Protein AF-A0A1F8PZY4-F1 (afdb_monomer_lite)

Sequence (111 aa):
MIEQISPCGCFITPDKFLVKDWELGMDGNYAEVSLLICSVCGQSWLRYFYEIEAFPASGRWYLGAIKAEQASRMKVENAKATLESLSWYFYGGSYFEGRRGKTSGRIYLFP

pLDDT: mean 93.17, std 11.25, range [39.44, 98.81]

Secondary structure (DSSP, 8-state):
-----PPPGGGT-GGGTEEEEEEEEE-TT--EEEEEEETTT--EEEEEEE--TTSTT--EEEEEEE-HHHHTT--HHHHHHHHHTSS-EEEESGGGTT--EEE-S------

Structure (mmCIF, N/CA/C/O backbone):
data_AF-A0A1F8PZY4-F1
#
_entry.id   AF-A0A1F8PZY4-F1
#
loop_
_atom_site.group_PDB
_atom_site.id
_atom_site.type_symbol
_atom_site.label_atom_id
_atom_site.label_alt_id
_atom_site.label_comp_id
_atom_site.label_asym_id
_atom_site.label_entity_id
_atom_site.label_seq_id
_atom_site.pdbx_PDB_ins_code
_atom_site.Cartn_x
_atom_site.Cartn_y
_atom_site.Cartn_z
_atom_site.occupancy
_atom_site.B_iso_or_equiv
_atom_site.auth_seq_id
_atom_site.auth_comp_id
_atom_site.auth_asym_id
_atom_site.auth_atom_id
_atom_site.pdbx_PDB_model_num
ATOM 1 N N . MET A 1 1 ? -25.562 -15.134 23.371 1.00 39.44 1 MET A N 1
ATOM 2 C CA . MET A 1 1 ? -25.491 -15.112 21.896 1.00 39.44 1 MET A CA 1
ATOM 3 C C . MET A 1 1 ? -24.323 -14.224 21.533 1.00 39.44 1 MET A C 1
ATOM 5 O O . MET A 1 1 ? -24.333 -13.071 21.931 1.00 39.44 1 MET A O 1
ATOM 9 N N . ILE A 1 2 ? -23.280 -14.777 20.921 1.00 47.44 2 ILE A N 1
ATOM 10 C CA . ILE A 1 2 ? -22.118 -13.999 20.482 1.00 47.44 2 ILE A CA 1
ATOM 11 C C . ILE A 1 2 ? -22.362 -13.755 18.995 1.00 47.44 2 ILE A C 1
ATOM 13 O O . ILE A 1 2 ? -22.317 -14.710 18.220 1.00 47.44 2 ILE A O 1
ATOM 17 N N . GLU A 1 3 ? -22.720 -12.533 18.604 1.00 49.81 3 GLU A N 1
ATOM 18 C CA . GLU A 1 3 ? -22.744 -12.168 17.187 1.00 49.81 3 GLU A CA 1
ATOM 19 C C . GLU A 1 3 ? -21.320 -12.323 16.653 1.00 49.81 3 GLU A C 1
ATOM 21 O O . GLU A 1 3 ? -20.407 -11.594 17.043 1.00 49.81 3 GLU A O 1
ATOM 26 N N . GLN A 1 4 ? -21.104 -13.320 15.796 1.00 47.16 4 GLN A N 1
ATOM 27 C CA . GLN A 1 4 ? -19.879 -13.400 15.014 1.00 47.16 4 GLN A CA 1
ATOM 28 C C . GLN A 1 4 ? -19.895 -12.236 14.026 1.00 47.16 4 GLN A C 1
ATOM 30 O O . GLN A 1 4 ? -20.479 -12.324 12.946 1.00 47.16 4 GLN A O 1
ATOM 35 N N . ILE A 1 5 ? -19.260 -11.130 14.412 1.00 61.16 5 ILE A N 1
ATOM 36 C CA . ILE A 1 5 ? -18.955 -10.023 13.511 1.00 61.16 5 ILE A CA 1
ATOM 37 C C . ILE A 1 5 ? -17.978 -10.577 12.477 1.00 61.16 5 ILE A C 1
ATOM 39 O O . ILE A 1 5 ? -16.780 -10.716 12.724 1.00 61.16 5 ILE A O 1
ATOM 43 N N . SER A 1 6 ? -18.516 -10.971 11.327 1.00 65.19 6 SER A N 1
ATOM 44 C CA . SER A 1 6 ? -17.700 -11.403 10.202 1.00 65.19 6 SER A CA 1
ATOM 45 C C . SER A 1 6 ? -16.837 -10.222 9.745 1.00 65.19 6 SER A C 1
ATOM 47 O O . SER A 1 6 ? -17.352 -9.103 9.647 1.00 65.19 6 SER A O 1
ATOM 49 N N . PRO A 1 7 ? -15.538 -10.428 9.463 1.00 79.81 7 PRO A N 1
ATOM 50 C CA . PRO A 1 7 ? -14.703 -9.360 8.939 1.00 79.81 7 PRO A CA 1
ATOM 51 C C . PRO A 1 7 ? -15.319 -8.810 7.649 1.00 79.81 7 PRO A C 1
ATOM 53 O O . PRO A 1 7 ? -15.745 -9.575 6.783 1.00 79.81 7 PRO A O 1
ATOM 56 N N . CYS A 1 8 ? -15.359 -7.482 7.513 1.00 92.25 8 CYS A N 1
ATOM 57 C CA . CYS A 1 8 ? -15.870 -6.835 6.307 1.00 92.25 8 CYS A CA 1
ATOM 58 C C . CYS A 1 8 ? -15.147 -7.361 5.053 1.00 92.25 8 CYS A C 1
ATOM 60 O O . CYS A 1 8 ? -13.935 -7.601 5.072 1.00 92.25 8 CYS A O 1
ATOM 62 N N . GLY A 1 9 ? -15.870 -7.471 3.933 1.00 94.06 9 GLY A N 1
ATOM 63 C CA . GLY A 1 9 ? -15.327 -7.933 2.652 1.00 94.06 9 GLY A CA 1
ATOM 64 C C . GLY A 1 9 ? -14.111 -7.140 2.152 1.00 94.06 9 GLY A C 1
ATOM 65 O O . GLY A 1 9 ? -13.321 -7.676 1.372 1.00 94.06 9 GLY A O 1
ATOM 66 N N . CYS A 1 10 ? -13.882 -5.914 2.646 1.00 95.19 10 CYS A N 1
ATOM 67 C CA . CYS A 1 10 ? -12.686 -5.128 2.332 1.00 95.19 10 CYS A CA 1
ATOM 68 C C . CYS A 1 10 ? -11.373 -5.812 2.755 1.00 95.19 10 CYS A C 1
ATOM 70 O O . CYS A 1 10 ? -10.336 -5.557 2.156 1.00 95.19 10 CYS A O 1
ATOM 72 N N . PHE A 1 11 ? -11.401 -6.722 3.736 1.00 95.19 11 PHE A N 1
ATOM 73 C CA . PHE A 1 11 ? -10.227 -7.501 4.150 1.00 95.19 11 PHE A CA 1
ATOM 74 C C . PHE A 1 11 ? -9.936 -8.711 3.247 1.00 95.19 11 PHE A C 1
ATOM 76 O O . PHE A 1 11 ? -8.931 -9.401 3.458 1.00 95.19 11 PHE A O 1
ATOM 83 N N . ILE A 1 12 ? -10.794 -8.980 2.257 1.00 92.94 12 ILE A N 1
ATOM 84 C CA . ILE A 1 12 ? -10.684 -10.105 1.318 1.00 92.94 12 ILE A CA 1
ATOM 85 C C . ILE A 1 12 ? -10.516 -9.581 -0.114 1.00 92.94 12 ILE A C 1
ATOM 87 O O . ILE A 1 12 ? -9.546 -9.934 -0.779 1.00 92.94 12 ILE A O 1
ATOM 91 N N . THR A 1 13 ? -11.422 -8.709 -0.569 1.00 89.88 13 THR A N 1
ATOM 92 C CA . THR A 1 13 ? -11.416 -8.107 -1.915 1.00 89.88 13 THR A CA 1
ATOM 93 C C . THR A 1 13 ? -11.537 -6.581 -1.823 1.00 89.88 13 THR A C 1
ATOM 95 O O . THR A 1 13 ? -12.610 -6.035 -2.095 1.00 89.88 13 THR A O 1
ATOM 98 N N . PRO A 1 14 ? -10.479 -5.875 -1.383 1.00 90.12 14 PRO A N 1
ATOM 99 C CA . PRO A 1 14 ? -10.534 -4.436 -1.117 1.00 90.12 14 PRO A CA 1
ATOM 100 C C . PRO A 1 14 ? -10.952 -3.600 -2.334 1.00 90.12 14 PRO A C 1
ATOM 102 O O . PRO A 1 14 ? -11.654 -2.607 -2.175 1.00 90.12 14 PRO A O 1
ATOM 105 N N . ASP A 1 15 ? -10.608 -4.027 -3.550 1.00 87.75 15 ASP A N 1
ATOM 106 C CA . ASP A 1 15 ? -10.913 -3.328 -4.806 1.00 87.75 15 ASP A CA 1
ATOM 107 C C . ASP A 1 15 ? -12.400 -2.997 -5.005 1.00 87.75 15 ASP A C 1
ATOM 109 O O . ASP A 1 15 ? -12.727 -2.022 -5.672 1.00 87.75 15 ASP A O 1
ATOM 113 N N . LYS A 1 16 ? -13.305 -3.766 -4.391 1.00 91.88 16 LYS A N 1
ATOM 114 C CA . LYS A 1 16 ? -14.755 -3.551 -4.505 1.00 91.88 16 LYS A CA 1
ATOM 115 C C . LYS A 1 16 ? -15.327 -2.562 -3.494 1.00 91.88 16 LYS A C 1
ATOM 117 O O . LYS A 1 16 ? -16.467 -2.137 -3.648 1.00 91.88 16 LYS A O 1
ATOM 122 N N . PHE A 1 17 ? -14.585 -2.262 -2.431 1.00 95.06 17 PHE A N 1
ATOM 123 C CA . PHE A 1 17 ? -15.119 -1.569 -1.257 1.00 95.06 17 PHE A CA 1
ATOM 124 C C . PHE A 1 17 ? -14.376 -0.282 -0.918 1.00 95.06 17 PHE A C 1
ATOM 126 O O . PHE A 1 17 ? -14.900 0.523 -0.151 1.00 95.06 17 PHE A O 1
ATOM 133 N N . LEU A 1 18 ? -13.147 -0.113 -1.409 1.00 96.94 18 LEU A N 1
ATOM 134 C CA . LEU A 1 18 ? -12.322 1.038 -1.073 1.00 96.94 18 LEU A CA 1
ATOM 135 C C . LEU A 1 18 ? -12.536 2.175 -2.062 1.00 96.94 18 LEU A C 1
ATOM 137 O O . LEU A 1 18 ? -12.423 1.994 -3.272 1.00 96.94 18 LEU A O 1
ATOM 141 N N . VAL A 1 19 ? -12.779 3.361 -1.518 1.00 97.12 19 VAL A N 1
ATOM 142 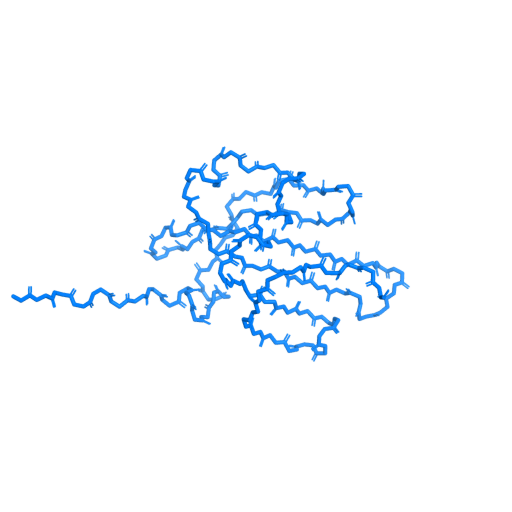C CA . VAL A 1 19 ? -12.807 4.620 -2.262 1.00 97.12 19 VAL A CA 1
ATOM 143 C C . VAL A 1 19 ? -11.653 5.498 -1.788 1.00 97.12 19 VAL A C 1
ATOM 145 O O . VAL A 1 19 ? -11.260 5.429 -0.621 1.00 97.12 19 VAL A O 1
ATOM 148 N N . LYS A 1 20 ? -11.066 6.287 -2.697 1.00 95.94 20 LYS A N 1
ATOM 149 C CA . LYS A 1 20 ? -10.002 7.236 -2.339 1.00 95.94 20 LYS A CA 1
ATOM 150 C C . LYS A 1 20 ? -10.589 8.282 -1.387 1.00 95.94 20 LYS A C 1
ATOM 152 O O . LYS A 1 20 ? -11.615 8.875 -1.701 1.00 95.94 20 LYS A O 1
ATOM 157 N N . ASP A 1 21 ? -9.930 8.468 -0.249 1.00 94.75 21 ASP A N 1
ATOM 158 C CA . ASP A 1 21 ? -10.313 9.430 0.787 1.00 94.75 21 ASP A CA 1
ATOM 159 C C . ASP A 1 21 ? -9.435 10.683 0.691 1.00 94.75 21 ASP A C 1
ATOM 161 O O . ASP A 1 21 ? -9.928 11.792 0.507 1.00 94.75 21 ASP A O 1
ATOM 165 N N . TRP A 1 22 ? -8.111 10.494 0.698 1.00 96.38 22 TRP A N 1
ATOM 166 C CA . TRP A 1 22 ? -7.150 11.592 0.615 1.00 96.38 22 TRP A CA 1
ATOM 167 C C . TRP A 1 22 ? -5.905 11.203 -0.179 1.00 96.38 22 TRP A C 1
ATOM 169 O O . TRP A 1 22 ? -5.385 10.093 -0.055 1.00 96.38 22 TRP A O 1
ATOM 179 N N . GLU A 1 23 ? -5.382 12.135 -0.968 1.00 97.31 23 GLU A N 1
ATOM 180 C CA . GLU A 1 23 ? -4.099 11.987 -1.654 1.00 97.31 23 GLU A CA 1
ATOM 181 C C . GLU A 1 23 ? -3.017 12.745 -0.884 1.00 97.31 23 GLU A C 1
ATOM 183 O O . GLU A 1 23 ? -3.082 13.964 -0.744 1.00 97.31 23 GLU A O 1
ATOM 188 N N . LEU A 1 24 ? -2.053 12.014 -0.317 1.00 97.25 24 LEU A N 1
ATOM 189 C CA . LEU A 1 24 ? -0.994 12.603 0.510 1.00 97.25 24 LEU A CA 1
ATOM 190 C C . LEU A 1 24 ? 0.147 13.177 -0.342 1.00 97.25 24 LEU A C 1
ATOM 192 O O . LEU A 1 24 ? 0.825 14.096 0.106 1.00 97.25 24 LEU A O 1
ATOM 196 N N . GLY A 1 25 ? 0.341 12.655 -1.556 1.00 97.88 25 GLY A N 1
ATOM 197 C CA . GLY A 1 25 ? 1.405 13.058 -2.476 1.00 97.88 25 GLY A CA 1
ATOM 198 C C . GLY A 1 25 ? 2.485 11.988 -2.615 1.00 97.88 25 GLY A C 1
ATOM 199 O O . GLY A 1 25 ? 2.221 10.808 -2.391 1.00 97.88 25 GLY A O 1
ATOM 200 N N . MET A 1 26 ? 3.694 12.396 -2.999 1.00 97.75 26 MET A N 1
ATOM 201 C CA . MET A 1 26 ? 4.822 11.489 -3.236 1.00 97.75 26 MET A CA 1
ATOM 202 C C . MET A 1 26 ? 5.805 11.481 -2.064 1.00 97.75 26 MET A C 1
ATOM 204 O O . MET A 1 26 ? 6.075 12.525 -1.471 1.00 97.75 26 MET A O 1
ATOM 208 N N . ASP A 1 27 ? 6.360 10.311 -1.745 1.00 96.94 27 ASP A N 1
ATOM 209 C CA . ASP A 1 27 ? 7.455 10.185 -0.780 1.00 96.94 27 ASP A CA 1
ATOM 210 C C . ASP A 1 27 ? 8.839 10.433 -1.420 1.00 96.94 27 ASP A C 1
ATOM 212 O O . ASP A 1 27 ? 8.969 10.698 -2.616 1.00 96.94 27 ASP A O 1
ATOM 216 N N . GLY A 1 28 ? 9.907 10.317 -0.623 1.00 95.56 28 GLY A N 1
ATOM 217 C CA . GLY A 1 28 ? 11.287 10.474 -1.104 1.00 95.56 28 GLY A CA 1
ATOM 218 C C . GLY A 1 28 ? 11.771 9.387 -2.078 1.00 95.56 28 GLY A C 1
ATOM 219 O O . GLY A 1 28 ? 12.837 9.544 -2.666 1.00 95.56 28 GLY A O 1
ATOM 220 N N . ASN A 1 29 ? 11.013 8.301 -2.259 1.00 94.31 29 ASN A N 1
ATOM 221 C CA . ASN A 1 29 ? 11.255 7.276 -3.277 1.00 94.31 29 ASN A CA 1
ATOM 222 C C . ASN A 1 29 ? 10.398 7.503 -4.531 1.00 94.31 29 ASN A C 1
ATOM 224 O O . ASN A 1 29 ? 10.366 6.627 -5.392 1.00 94.31 29 ASN A O 1
ATOM 228 N N . TYR A 1 30 ? 9.707 8.644 -4.637 1.00 94.56 30 TYR A N 1
ATOM 229 C CA . TYR A 1 30 ? 8.753 8.955 -5.705 1.00 94.56 30 TYR A CA 1
ATOM 230 C C . TYR A 1 30 ? 7.543 8.014 -5.750 1.00 94.56 30 TYR A C 1
ATOM 232 O O . TYR A 1 30 ? 6.894 7.883 -6.785 1.00 94.56 30 TYR A O 1
ATOM 240 N N . ALA A 1 31 ? 7.214 7.356 -4.637 1.00 97.06 31 ALA A N 1
ATOM 241 C CA . ALA A 1 31 ? 5.996 6.571 -4.549 1.00 97.06 31 ALA A CA 1
ATOM 242 C C . ALA A 1 31 ? 4.811 7.458 -4.164 1.00 97.06 31 ALA A C 1
ATOM 244 O O . ALA A 1 31 ? 4.879 8.220 -3.199 1.00 97.06 31 ALA A O 1
ATOM 245 N N . GLU A 1 32 ? 3.700 7.311 -4.875 1.00 98.06 32 GLU A N 1
ATOM 246 C CA . GLU A 1 32 ? 2.431 7.943 -4.544 1.00 98.06 32 GLU A CA 1
ATOM 247 C C . GLU A 1 32 ? 1.806 7.299 -3.304 1.00 98.06 32 GLU A C 1
ATOM 249 O O . GLU A 1 32 ? 1.615 6.079 -3.216 1.00 98.06 32 GLU A O 1
ATOM 254 N N . VAL A 1 33 ? 1.408 8.142 -2.359 1.00 98.69 33 VAL A N 1
ATOM 255 C CA . VAL A 1 33 ? 0.771 7.751 -1.109 1.00 98.69 33 VAL A CA 1
ATOM 256 C C . VAL A 1 33 ? -0.649 8.300 -1.068 1.00 98.69 33 VAL A C 1
ATOM 258 O O . VAL A 1 33 ? -0.903 9.486 -1.278 1.00 98.69 33 VAL A O 1
ATOM 261 N N . SER A 1 34 ? -1.603 7.427 -0.758 1.00 98.62 34 SER A N 1
ATOM 262 C CA . SER A 1 34 ? -3.009 7.801 -0.594 1.00 98.62 34 SER A CA 1
ATOM 263 C C . SER A 1 34 ? -3.656 7.051 0.562 1.00 98.62 34 SER A C 1
ATOM 265 O O . SER A 1 34 ? -3.285 5.921 0.888 1.00 98.62 34 SER A O 1
ATOM 267 N N . LEU A 1 35 ? -4.640 7.694 1.176 1.00 98.56 35 LEU A N 1
ATOM 268 C CA . LEU A 1 35 ? -5.557 7.084 2.121 1.00 98.56 35 LEU A CA 1
ATOM 269 C C . LEU A 1 35 ? -6.837 6.702 1.383 1.00 98.56 35 LEU A C 1
ATOM 271 O O . LEU A 1 35 ? -7.354 7.454 0.554 1.00 98.56 35 LEU A O 1
ATOM 275 N N . LEU A 1 36 ? -7.340 5.514 1.688 1.00 98.44 36 LEU A N 1
ATOM 276 C CA . LEU A 1 36 ? -8.633 5.032 1.236 1.00 98.44 36 LEU A CA 1
ATOM 277 C C . LEU A 1 36 ? -9.500 4.696 2.436 1.00 98.44 36 LEU A C 1
ATOM 279 O O . LEU A 1 36 ? -9.004 4.357 3.513 1.00 98.44 36 LEU A O 1
ATOM 283 N N . ILE A 1 37 ? -10.803 4.714 2.213 1.00 98.00 37 ILE A N 1
ATOM 284 C CA . ILE A 1 37 ? -11.790 4.317 3.203 1.00 98.00 37 ILE A CA 1
ATOM 285 C C . ILE A 1 37 ? -12.713 3.260 2.613 1.00 98.00 37 ILE A C 1
ATOM 287 O O . ILE A 1 37 ? -13.078 3.301 1.437 1.00 98.00 37 ILE A O 1
ATOM 291 N N . CYS A 1 38 ? -13.081 2.273 3.425 1.00 97.62 38 CYS A N 1
ATOM 292 C CA . CYS A 1 38 ? -14.128 1.341 3.048 1.00 97.62 38 CYS A CA 1
ATOM 293 C C . CYS A 1 38 ? -15.487 2.039 3.116 1.00 97.62 38 CYS A C 1
ATOM 295 O O . CYS A 1 38 ? -15.912 2.456 4.191 1.00 97.62 38 CYS A O 1
ATOM 297 N N . SER A 1 39 ? -16.205 2.086 1.996 1.00 96.56 39 SER A N 1
ATOM 298 C CA . SER A 1 39 ? -17.537 2.701 1.916 1.00 96.56 39 SER A CA 1
ATOM 299 C C . SER A 1 39 ? -18.621 1.967 2.718 1.00 96.56 39 SER A C 1
ATOM 301 O O . SER A 1 39 ? -19.705 2.507 2.910 1.00 96.56 39 SER A O 1
ATOM 303 N N . VAL A 1 40 ? -18.342 0.745 3.191 1.00 95.44 40 VAL A N 1
ATOM 304 C CA . VAL A 1 40 ? -19.291 -0.086 3.950 1.00 95.44 40 VAL A CA 1
ATOM 305 C C . VAL A 1 40 ? -19.045 -0.005 5.455 1.00 95.44 40 VAL A C 1
ATOM 307 O O . VAL A 1 40 ? -19.986 0.194 6.214 1.00 95.44 40 VAL A O 1
ATOM 310 N N . CYS A 1 41 ? -17.799 -0.183 5.905 1.00 95.12 41 CYS A N 1
ATOM 311 C CA . CYS A 1 41 ? -17.479 -0.259 7.337 1.00 95.12 41 CYS A CA 1
ATOM 312 C C . CYS A 1 41 ? -16.633 0.907 7.867 1.00 95.12 41 CYS A C 1
ATOM 314 O O . CYS A 1 41 ? -16.307 0.917 9.050 1.00 95.12 41 CYS A O 1
ATOM 316 N N . GLY A 1 42 ? -16.224 1.853 7.016 1.00 95.94 42 GLY A N 1
ATOM 317 C CA . GLY A 1 42 ? -15.392 2.992 7.418 1.00 95.94 42 GLY A CA 1
ATOM 318 C C . GLY A 1 42 ? -13.930 2.652 7.732 1.00 95.94 42 GLY A C 1
ATOM 319 O O . GLY A 1 42 ? -13.183 3.530 8.152 1.00 95.94 42 GLY A O 1
ATOM 320 N N . GLN A 1 43 ? -13.488 1.404 7.531 1.00 97.31 43 GLN A N 1
ATOM 321 C CA . GLN A 1 43 ? -12.094 1.006 7.753 1.00 97.31 43 GLN A CA 1
ATOM 322 C C . GLN A 1 43 ? -11.141 1.850 6.895 1.00 97.31 43 GLN A C 1
ATOM 324 O O . GLN A 1 43 ? -11.294 1.889 5.673 1.00 97.31 43 GLN A O 1
ATOM 329 N N . SER A 1 44 ? -10.129 2.455 7.522 1.00 98.19 44 SER A N 1
ATOM 330 C CA . SER A 1 44 ? -9.064 3.194 6.838 1.00 98.19 44 SER A CA 1
ATOM 331 C C . SER A 1 44 ? -8.001 2.256 6.264 1.00 98.19 44 SER A C 1
ATOM 333 O O . SER A 1 44 ? -7.612 1.261 6.886 1.00 98.19 44 SER A O 1
ATOM 335 N N . TRP A 1 45 ? -7.501 2.604 5.085 1.00 98.62 45 TRP A N 1
ATOM 336 C CA . TRP A 1 45 ? -6.475 1.868 4.361 1.00 98.62 45 TRP A CA 1
ATOM 337 C C . TRP A 1 45 ? -5.407 2.818 3.832 1.00 98.62 45 TRP A C 1
ATOM 339 O O . TRP A 1 45 ? -5.709 3.898 3.335 1.00 98.62 45 TRP A O 1
ATOM 349 N N . LEU A 1 46 ? -4.154 2.389 3.910 1.00 98.81 46 LEU A N 1
ATOM 350 C CA . LEU A 1 46 ? -3.008 3.080 3.340 1.00 98.81 46 LEU A CA 1
ATOM 351 C C . LEU A 1 46 ? -2.618 2.408 2.030 1.00 98.81 46 LEU A C 1
ATOM 353 O O . LEU A 1 46 ? -2.324 1.211 2.031 1.00 98.81 46 LEU A O 1
ATOM 357 N N . ARG A 1 47 ? -2.572 3.173 0.940 1.00 98.69 47 ARG A N 1
ATOM 358 C CA . ARG A 1 47 ? -2.023 2.733 -0.342 1.00 98.69 47 ARG A CA 1
ATOM 359 C C . ARG A 1 47 ? -0.701 3.426 -0.619 1.00 98.69 47 ARG A C 1
ATOM 361 O O . ARG A 1 47 ? -0.591 4.644 -0.504 1.00 98.69 47 ARG A O 1
ATOM 368 N N . TYR A 1 48 ? 0.260 2.619 -1.039 1.00 98.62 48 TYR A N 1
ATOM 369 C CA . TYR A 1 48 ? 1.586 3.032 -1.468 1.00 98.62 48 TYR A CA 1
ATOM 370 C C . TYR A 1 48 ? 1.819 2.476 -2.869 1.00 98.62 48 TYR A C 1
ATOM 372 O O . TYR A 1 48 ? 1.748 1.261 -3.061 1.00 98.62 48 TYR A O 1
ATOM 380 N N . PHE A 1 49 ? 2.037 3.339 -3.854 1.00 98.06 49 PHE A N 1
ATOM 381 C CA . PHE A 1 49 ? 2.182 2.957 -5.254 1.00 98.06 49 PHE A CA 1
ATOM 382 C C . PHE A 1 49 ? 3.475 3.495 -5.828 1.00 98.06 49 PHE A C 1
ATOM 384 O O . PHE A 1 49 ? 3.766 4.676 -5.718 1.00 98.06 49 PHE A O 1
ATOM 391 N N . TYR A 1 50 ? 4.243 2.607 -6.435 1.00 97.25 50 TYR A N 1
ATOM 392 C CA . TYR A 1 50 ? 5.538 2.908 -7.004 1.00 97.25 50 TYR A CA 1
ATOM 393 C C . TYR A 1 50 ? 5.575 2.411 -8.441 1.00 97.25 50 TYR A C 1
ATOM 395 O O . TYR A 1 50 ? 5.290 1.242 -8.708 1.00 97.25 50 TYR A O 1
ATOM 403 N N . GLU A 1 51 ? 5.955 3.289 -9.354 1.00 95.00 51 GLU A N 1
ATOM 404 C CA . GLU A 1 51 ? 6.147 2.981 -10.761 1.00 95.00 51 GLU A CA 1
ATOM 405 C C . GLU A 1 51 ? 7.294 3.832 -11.299 1.00 95.00 51 GLU A C 1
ATOM 407 O O . GLU A 1 51 ? 7.474 4.978 -10.896 1.00 95.00 51 GLU A O 1
ATOM 412 N N . ILE A 1 52 ? 8.088 3.252 -12.196 1.00 91.50 52 ILE A N 1
ATOM 413 C CA . ILE A 1 52 ? 9.133 3.972 -12.914 1.00 91.50 52 ILE A CA 1
ATOM 414 C C . ILE A 1 52 ? 8.723 3.986 -14.379 1.00 91.50 52 ILE A C 1
ATOM 416 O O . ILE A 1 52 ? 8.829 2.963 -15.055 1.00 91.50 52 ILE A O 1
ATOM 420 N N . GLU A 1 53 ? 8.280 5.139 -14.875 1.00 86.75 53 GLU A N 1
ATOM 421 C CA . GLU A 1 53 ? 7.736 5.279 -16.236 1.00 86.75 53 GLU A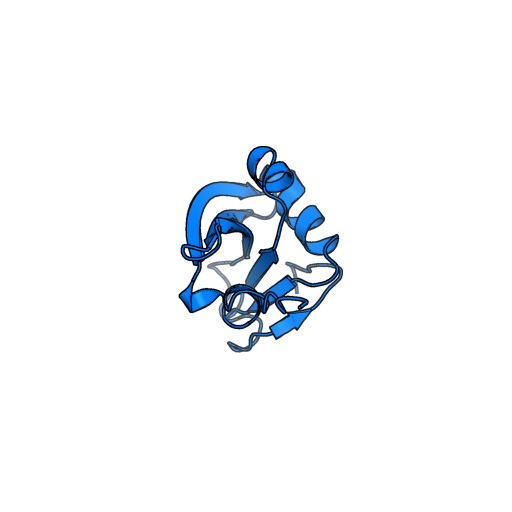 CA 1
ATOM 422 C C . GLU A 1 53 ? 8.703 4.788 -17.325 1.00 86.75 53 GLU A C 1
ATOM 424 O O . GLU A 1 53 ? 8.287 4.224 -18.333 1.00 86.75 53 GLU A O 1
ATOM 429 N N . ALA A 1 54 ? 10.011 4.950 -17.102 1.00 88.94 54 ALA A N 1
ATOM 430 C CA . ALA A 1 54 ? 11.049 4.523 -18.036 1.00 88.94 54 ALA A CA 1
ATOM 431 C C . ALA A 1 54 ? 11.198 2.993 -18.159 1.00 88.94 54 ALA A C 1
ATOM 433 O O . ALA A 1 54 ? 11.861 2.526 -19.086 1.00 88.94 54 ALA A O 1
ATOM 434 N N . PHE A 1 55 ? 10.620 2.206 -17.242 1.00 88.38 55 PHE A N 1
ATOM 435 C CA . PHE A 1 55 ? 10.780 0.753 -17.213 1.00 88.38 55 PHE A CA 1
ATOM 436 C C . PHE A 1 55 ? 9.429 0.035 -17.294 1.00 88.38 55 PHE A C 1
ATOM 438 O O . PHE A 1 55 ? 8.585 0.205 -16.407 1.00 88.38 55 PHE A O 1
ATOM 445 N N . PRO A 1 56 ? 9.225 -0.831 -18.304 1.00 90.31 56 PRO A N 1
ATOM 446 C CA . PRO A 1 56 ? 8.021 -1.643 -18.377 1.00 90.31 56 PRO A CA 1
ATOM 447 C C . PRO A 1 56 ? 7.945 -2.603 -17.187 1.00 90.31 56 PRO A C 1
ATOM 449 O O . PRO A 1 56 ? 8.964 -3.053 -16.664 1.00 90.31 56 PRO A O 1
ATOM 452 N N . ALA A 1 57 ? 6.718 -2.934 -16.779 1.00 91.75 57 ALA A N 1
ATOM 453 C CA . ALA A 1 57 ? 6.445 -3.833 -15.657 1.00 91.75 57 ALA A CA 1
ATOM 454 C C . ALA A 1 57 ? 7.107 -3.413 -14.324 1.00 91.75 57 ALA A C 1
ATOM 456 O O . ALA A 1 57 ? 7.405 -4.250 -13.477 1.00 91.75 57 ALA A O 1
ATOM 457 N N . SER A 1 58 ? 7.338 -2.115 -14.113 1.00 93.00 58 SER A N 1
ATOM 458 C CA . SER A 1 58 ? 7.909 -1.596 -12.864 1.00 93.00 58 SER A CA 1
ATOM 459 C C . SER A 1 58 ? 6.852 -1.318 -11.788 1.00 93.00 58 SER A C 1
ATOM 461 O O . SER A 1 58 ? 7.182 -1.337 -10.596 1.00 93.00 58 SER A O 1
ATOM 463 N N . GLY A 1 59 ? 5.597 -1.109 -12.198 1.00 95.69 59 GLY A N 1
ATOM 464 C CA . GLY A 1 59 ? 4.477 -0.733 -11.344 1.00 95.69 59 GLY A CA 1
ATOM 465 C C . GLY A 1 59 ? 4.153 -1.764 -10.264 1.00 95.69 59 GLY A C 1
ATOM 466 O O . GLY A 1 59 ? 3.865 -2.932 -10.544 1.00 95.69 59 GLY A O 1
ATOM 467 N N . ARG A 1 60 ? 4.145 -1.318 -9.010 1.00 96.56 60 ARG A N 1
ATOM 468 C CA . ARG A 1 60 ? 3.776 -2.106 -7.831 1.00 96.56 60 ARG A CA 1
ATOM 469 C C . ARG A 1 60 ? 3.014 -1.251 -6.834 1.00 96.56 60 ARG A C 1
ATOM 471 O O . ARG A 1 60 ? 3.369 -0.106 -6.574 1.00 96.56 60 ARG A O 1
ATOM 478 N N . TRP A 1 61 ? 1.963 -1.811 -6.260 1.00 97.81 61 TRP A N 1
ATOM 479 C CA . TRP A 1 61 ? 1.207 -1.191 -5.183 1.00 97.81 61 TRP A CA 1
ATOM 480 C C . TRP A 1 61 ? 1.166 -2.101 -3.967 1.00 97.81 61 TRP A C 1
ATOM 482 O O . TRP A 1 61 ? 1.191 -3.330 -4.067 1.00 97.81 61 TRP A O 1
ATOM 492 N N . TYR A 1 62 ? 1.030 -1.455 -2.819 1.00 98.50 62 TYR A N 1
ATOM 493 C CA . TYR A 1 62 ? 0.839 -2.071 -1.523 1.00 98.50 62 TYR A CA 1
ATOM 494 C C . TYR A 1 62 ? -0.340 -1.403 -0.830 1.00 98.50 62 TYR A C 1
ATOM 496 O O . TYR A 1 62 ? -0.562 -0.201 -0.987 1.00 98.50 62 TYR A O 1
ATOM 504 N N . LEU A 1 63 ? -1.119 -2.190 -0.097 1.00 98.69 63 LEU A N 1
ATOM 505 C CA . LEU A 1 63 ? -2.364 -1.737 0.506 1.00 98.69 63 LEU A CA 1
ATOM 506 C C . LEU A 1 63 ? -2.560 -2.392 1.877 1.00 98.69 63 LEU A C 1
ATOM 508 O O . LEU A 1 63 ? -2.742 -3.605 1.973 1.00 98.69 63 LEU A O 1
ATOM 512 N N . GLY A 1 64 ? -2.537 -1.594 2.940 1.00 98.38 64 GLY A N 1
ATOM 513 C CA . GLY A 1 64 ? -2.609 -2.077 4.321 1.00 98.38 64 GLY A CA 1
ATOM 514 C C . GLY A 1 64 ? -3.745 -1.439 5.108 1.00 98.38 64 GLY A C 1
ATOM 515 O O . GLY A 1 64 ? -3.976 -0.236 4.999 1.00 98.38 64 GLY A O 1
ATOM 516 N N . ALA A 1 65 ? -4.449 -2.240 5.908 1.00 98.19 65 ALA A N 1
ATOM 517 C CA . ALA A 1 65 ? -5.453 -1.730 6.835 1.00 98.19 65 ALA A CA 1
ATOM 518 C C . ALA A 1 65 ? -4.750 -1.045 8.012 1.00 98.19 65 ALA A C 1
ATOM 520 O O . ALA A 1 65 ? -3.874 -1.636 8.644 1.00 98.19 65 ALA A O 1
ATOM 521 N N . ILE A 1 66 ? -5.143 0.189 8.310 1.00 98.38 66 ILE A N 1
ATOM 522 C CA . ILE A 1 66 ? -4.567 0.995 9.391 1.00 98.38 66 ILE A CA 1
ATOM 523 C C . ILE A 1 66 ? -5.671 1.517 10.307 1.00 98.38 66 ILE A C 1
ATOM 525 O O . ILE A 1 66 ? -6.831 1.613 9.912 1.00 98.38 66 ILE A O 1
ATOM 529 N N . LYS A 1 67 ? -5.330 1.870 11.544 1.00 96.94 67 LYS A N 1
ATOM 530 C CA . LYS A 1 67 ? -6.294 2.501 12.454 1.00 96.94 67 LYS A CA 1
ATOM 531 C C . LYS A 1 67 ? -6.607 3.935 12.011 1.00 96.94 67 LYS A C 1
ATOM 533 O O . LYS A 1 67 ? -5.755 4.596 11.414 1.00 96.94 67 LYS A O 1
ATOM 538 N N . ALA A 1 68 ? -7.783 4.447 12.367 1.00 94.88 68 ALA A N 1
ATOM 539 C CA . ALA A 1 68 ? -8.182 5.825 12.061 1.00 94.88 68 ALA A CA 1
ATOM 540 C C . ALA A 1 68 ? -7.202 6.865 12.651 1.00 94.88 68 ALA A C 1
ATOM 542 O O . ALA A 1 68 ? -6.892 7.882 12.028 1.00 94.88 68 ALA A O 1
ATOM 543 N N . GLU A 1 69 ? -6.622 6.584 13.822 1.00 96.44 69 GLU A N 1
ATOM 544 C CA . GLU A 1 69 ? -5.614 7.448 14.448 1.00 96.44 69 GLU A CA 1
ATOM 545 C C . GLU A 1 69 ? -4.290 7.453 13.673 1.00 96.44 69 GLU A C 1
ATOM 547 O O . GLU A 1 69 ? -3.589 8.463 13.659 1.00 96.44 69 GLU A O 1
ATOM 552 N N . GLN A 1 70 ? -3.941 6.340 13.015 1.00 97.19 70 GLN A N 1
ATOM 553 C CA . GLN A 1 70 ? -2.781 6.289 12.121 1.00 97.19 70 GLN A CA 1
ATOM 554 C C . GLN A 1 70 ? -3.068 7.062 10.833 1.00 97.19 70 GLN A C 1
ATOM 556 O O . GLN A 1 70 ? -2.198 7.792 10.371 1.00 97.19 70 GLN A O 1
ATOM 561 N N . ALA A 1 71 ? -4.283 6.947 10.287 1.00 97.25 71 ALA A N 1
ATOM 562 C CA . ALA A 1 71 ? -4.693 7.655 9.076 1.00 97.25 71 ALA A CA 1
ATOM 563 C C . ALA A 1 71 ? -4.641 9.181 9.264 1.00 97.25 71 ALA A C 1
ATOM 565 O O . ALA A 1 71 ? -4.014 9.874 8.470 1.00 97.25 71 ALA A O 1
ATOM 566 N N . SER A 1 72 ? -5.196 9.700 10.365 1.00 96.75 72 SER A N 1
ATOM 567 C CA . SER A 1 72 ? -5.222 11.149 10.648 1.00 96.75 72 SER A CA 1
ATOM 568 C C . SER A 1 72 ? -3.844 11.784 10.882 1.00 96.75 72 SER A C 1
ATOM 570 O O . SER A 1 72 ? -3.707 13.003 10.812 1.00 96.75 72 SER A O 1
ATOM 572 N N . ARG A 1 73 ? -2.816 10.975 11.167 1.00 97.19 73 ARG A N 1
ATOM 573 C CA . ARG A 1 73 ? -1.430 11.422 11.396 1.00 97.19 73 ARG A CA 1
ATOM 574 C C . ARG A 1 73 ? -0.467 10.941 10.310 1.00 97.19 73 ARG A C 1
ATOM 576 O O . ARG A 1 73 ? 0.747 11.088 10.470 1.00 97.19 73 ARG A O 1
ATOM 583 N N . MET A 1 74 ? -0.990 10.320 9.255 1.00 98.44 74 MET A N 1
ATOM 584 C CA . MET A 1 74 ? -0.184 9.754 8.184 1.00 98.44 74 MET A CA 1
ATOM 585 C C . MET A 1 74 ? 0.570 10.862 7.457 1.00 98.44 74 MET A C 1
ATOM 587 O O . MET A 1 74 ? 0.023 11.933 7.197 1.00 98.44 74 MET A O 1
ATOM 591 N N . LYS A 1 75 ? 1.824 10.587 7.109 1.00 98.25 75 LYS A N 1
ATOM 592 C CA . LYS A 1 75 ? 2.623 11.442 6.238 1.00 98.25 75 LYS A CA 1
ATOM 593 C C . LYS A 1 75 ? 3.267 10.594 5.150 1.00 98.25 75 LYS A C 1
ATOM 595 O O . LYS A 1 75 ? 3.409 9.382 5.299 1.00 98.25 75 LYS A O 1
ATOM 600 N N . VAL A 1 76 ? 3.680 11.214 4.051 1.00 98.44 76 VAL A N 1
ATOM 601 C CA . VAL A 1 76 ? 4.323 10.466 2.961 1.00 98.44 76 VAL A CA 1
ATOM 602 C C . VAL A 1 76 ? 5.601 9.764 3.440 1.00 98.44 76 VAL A C 1
ATOM 604 O O . VAL A 1 76 ? 5.853 8.624 3.063 1.00 98.44 76 VAL A O 1
ATOM 607 N N . GLU A 1 77 ? 6.349 10.369 4.370 1.00 98.12 77 GLU A N 1
ATOM 608 C CA . GLU A 1 77 ? 7.644 9.852 4.831 1.00 98.12 77 GLU A CA 1
ATOM 609 C C . GLU A 1 77 ? 7.526 8.609 5.725 1.00 98.12 77 GLU A C 1
ATOM 611 O O . GLU A 1 77 ? 8.485 7.850 5.855 1.00 98.12 77 GLU A O 1
ATOM 616 N N . ASN A 1 78 ? 6.367 8.380 6.356 1.00 97.75 78 ASN A N 1
ATOM 617 C CA . ASN A 1 78 ? 6.152 7.237 7.250 1.00 97.75 78 ASN A CA 1
ATOM 618 C C . ASN A 1 78 ? 5.256 6.142 6.649 1.00 97.75 78 ASN A C 1
ATOM 620 O O . ASN A 1 78 ? 5.069 5.098 7.280 1.00 97.75 78 ASN A O 1
ATOM 624 N N . ALA A 1 79 ? 4.744 6.332 5.431 1.00 98.44 79 ALA A N 1
ATOM 625 C CA . ALA A 1 79 ? 3.798 5.418 4.800 1.00 98.44 79 ALA A CA 1
ATOM 626 C C . ALA A 1 79 ? 4.379 4.011 4.582 1.00 98.44 79 ALA A C 1
ATOM 628 O O . ALA A 1 79 ? 3.810 3.017 5.040 1.00 98.44 79 ALA A O 1
ATOM 629 N N . LYS A 1 80 ? 5.554 3.919 3.946 1.00 98.44 80 LYS A N 1
ATOM 6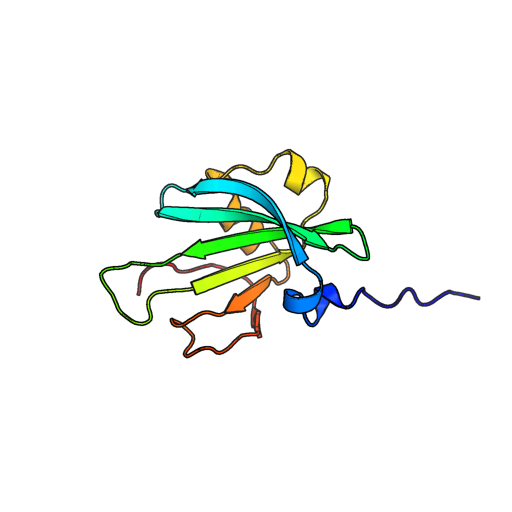30 C CA . LYS A 1 80 ? 6.240 2.640 3.705 1.00 98.44 80 LYS A CA 1
ATOM 631 C C . LYS A 1 80 ? 6.528 1.898 5.011 1.00 98.44 80 LYS A C 1
ATOM 633 O O . LYS A 1 80 ? 6.138 0.743 5.154 1.00 98.44 80 LYS A O 1
ATOM 638 N N . ALA A 1 81 ? 7.140 2.581 5.980 1.00 98.31 81 ALA A N 1
ATOM 639 C CA . ALA A 1 81 ? 7.457 1.999 7.284 1.00 98.31 81 ALA A CA 1
ATOM 640 C C . ALA A 1 81 ? 6.195 1.529 8.028 1.00 98.31 81 ALA A C 1
ATOM 642 O O . ALA A 1 81 ? 6.208 0.490 8.687 1.00 98.31 81 ALA A O 1
ATOM 643 N N . THR A 1 82 ? 5.081 2.257 7.885 1.00 98.56 82 THR A N 1
ATOM 644 C CA . THR A 1 82 ? 3.799 1.838 8.457 1.00 98.56 82 THR A CA 1
ATOM 645 C C . THR A 1 82 ? 3.321 0.529 7.837 1.00 98.56 82 THR A C 1
ATOM 647 O O . THR A 1 82 ? 2.975 -0.377 8.590 1.00 98.56 82 THR A O 1
ATOM 650 N N . LEU A 1 83 ? 3.352 0.381 6.507 1.00 98.62 83 LEU A N 1
ATOM 651 C CA . LEU A 1 83 ? 2.990 -0.880 5.844 1.00 98.62 83 LEU A CA 1
ATOM 652 C C . LEU A 1 83 ? 3.880 -2.043 6.289 1.00 98.62 83 LEU A C 1
ATOM 654 O O . LEU A 1 83 ? 3.371 -3.105 6.633 1.00 98.62 83 LEU A O 1
ATOM 658 N N . GLU A 1 84 ? 5.193 -1.830 6.342 1.00 98.56 84 GLU A N 1
ATOM 659 C CA . GLU A 1 84 ? 6.164 -2.851 6.759 1.00 98.56 84 GLU A CA 1
ATOM 660 C C . GLU A 1 84 ? 5.980 -3.297 8.220 1.00 98.56 84 GLU A C 1
ATOM 662 O O . GLU A 1 84 ? 6.375 -4.408 8.572 1.00 98.56 84 GLU A O 1
ATOM 667 N N . SER A 1 85 ? 5.369 -2.454 9.061 1.00 98.38 85 SER A N 1
ATOM 668 C CA . SER A 1 85 ? 5.053 -2.767 10.462 1.00 98.38 85 SER A CA 1
ATOM 669 C C . SER A 1 85 ? 3.781 -3.605 10.650 1.00 98.38 85 SER A C 1
ATOM 671 O O . SER A 1 85 ? 3.542 -4.125 11.742 1.00 98.38 85 SER A O 1
ATOM 673 N N . LEU A 1 86 ? 2.947 -3.733 9.612 1.00 98.25 86 LEU A N 1
ATOM 674 C CA . LEU A 1 86 ? 1.708 -4.502 9.686 1.00 98.25 86 LEU A CA 1
ATOM 675 C C . LEU A 1 86 ? 2.000 -6.004 9.723 1.00 98.25 86 LEU A C 1
ATOM 677 O O . LEU A 1 86 ? 2.933 -6.497 9.090 1.00 98.25 86 LEU A O 1
ATOM 681 N N . SER A 1 87 ? 1.133 -6.760 10.404 1.00 98.00 87 SER A N 1
ATOM 682 C CA . SER A 1 87 ? 1.196 -8.227 10.382 1.00 98.00 87 SER A CA 1
ATOM 683 C C . SER A 1 87 ? 1.033 -8.792 8.970 1.00 98.00 87 SER A C 1
ATOM 685 O O . SER A 1 87 ? 1.586 -9.848 8.669 1.00 98.00 87 SER A O 1
ATOM 687 N N . TRP A 1 88 ? 0.292 -8.087 8.111 1.00 98.00 88 TRP A N 1
ATOM 688 C CA . TRP A 1 88 ? 0.203 -8.328 6.677 1.00 98.00 88 TRP A CA 1
ATOM 689 C C . TRP A 1 88 ? -0.322 -7.087 5.936 1.00 98.00 88 TRP A C 1
ATOM 691 O O . TRP A 1 88 ? -1.016 -6.246 6.508 1.00 98.00 88 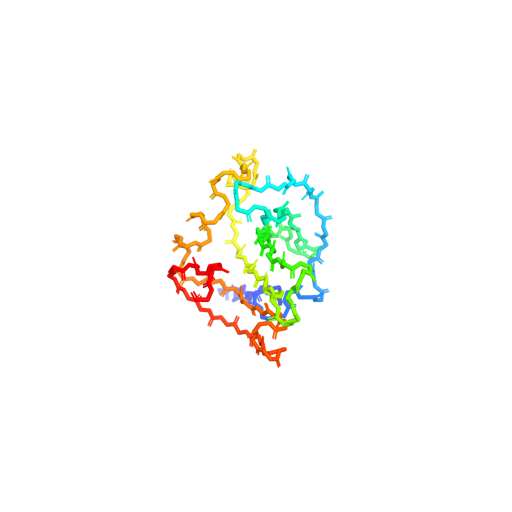TRP A O 1
ATOM 701 N N . TYR A 1 89 ? -0.047 -7.013 4.638 1.00 98.50 89 TYR A N 1
ATOM 702 C CA . TYR A 1 89 ? -0.627 -6.063 3.688 1.00 98.50 89 TYR A CA 1
ATOM 703 C C . TYR A 1 89 ? -0.868 -6.748 2.339 1.00 98.50 89 TYR A C 1
ATOM 705 O O . TYR A 1 89 ? -0.292 -7.797 2.038 1.00 98.50 89 TYR A O 1
ATOM 713 N N . PHE A 1 90 ? -1.747 -6.174 1.523 1.00 98.44 90 PHE A N 1
ATOM 714 C CA . PHE A 1 90 ? -1.927 -6.604 0.143 1.00 98.44 90 PHE A CA 1
ATOM 715 C C . PHE 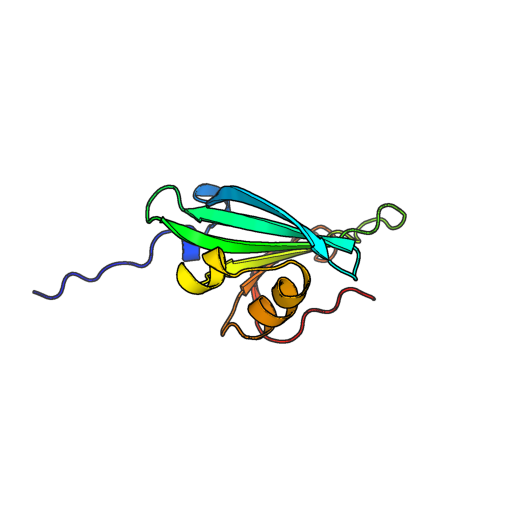A 1 90 ? -0.828 -6.050 -0.756 1.00 98.44 90 PHE A C 1
ATOM 717 O O . PHE A 1 90 ? -0.344 -4.941 -0.536 1.00 98.44 90 PHE A O 1
ATOM 724 N N . TYR A 1 91 ? -0.504 -6.795 -1.806 1.00 98.19 91 TYR A N 1
ATOM 725 C CA . TYR A 1 91 ? 0.363 -6.350 -2.891 1.00 98.19 91 TYR A CA 1
ATOM 726 C C . TYR A 1 91 ? -0.260 -6.667 -4.253 1.00 98.19 91 TYR A C 1
ATOM 728 O O . TYR A 1 91 ? -1.101 -7.567 -4.366 1.00 98.19 91 TYR A O 1
ATOM 736 N N . GLY A 1 92 ? 0.205 -5.968 -5.284 1.00 97.19 92 GLY A N 1
ATOM 737 C CA . GLY A 1 92 ? -0.032 -6.310 -6.681 1.00 97.19 92 GLY A CA 1
ATOM 738 C C . GLY A 1 92 ? 0.580 -5.289 -7.634 1.00 97.19 92 GLY A C 1
ATOM 739 O O . GLY A 1 92 ? 1.315 -4.398 -7.215 1.00 97.19 92 GLY A O 1
ATOM 740 N N . GLY A 1 93 ? 0.311 -5.439 -8.929 1.00 95.81 93 GLY A N 1
ATOM 741 C CA . GLY A 1 93 ? 0.872 -4.581 -9.979 1.00 95.81 93 GLY A CA 1
ATOM 742 C C . GLY A 1 93 ? 1.586 -5.373 -11.071 1.00 95.81 93 GLY A C 1
ATOM 743 O O . GLY A 1 93 ? 1.683 -6.600 -11.007 1.00 95.81 93 GLY A O 1
ATOM 744 N N . SER A 1 94 ? 2.065 -4.667 -12.091 1.00 95.56 94 SER A N 1
ATOM 745 C CA . SER A 1 94 ? 2.735 -5.255 -13.254 1.00 95.56 94 SER A CA 1
ATOM 746 C C . SER A 1 94 ? 4.086 -5.886 -12.903 1.00 95.56 94 SER A C 1
ATOM 748 O O . SER A 1 94 ? 4.423 -6.915 -13.482 1.00 95.56 94 SER A O 1
ATOM 750 N N . TYR A 1 95 ? 4.783 -5.370 -11.884 1.00 95.50 95 TYR A N 1
ATOM 751 C CA . TYR A 1 95 ? 5.992 -5.984 -11.317 1.00 95.50 95 TYR A CA 1
ATOM 752 C C . TYR A 1 95 ? 5.768 -7.421 -10.837 1.00 95.50 95 TYR A C 1
ATOM 754 O O . TYR A 1 95 ? 6.662 -8.256 -10.912 1.00 95.50 95 TYR A O 1
ATOM 762 N N . PHE A 1 96 ? 4.554 -7.731 -10.380 1.00 95.44 96 PHE A N 1
ATOM 763 C CA . PHE A 1 96 ? 4.175 -9.070 -9.935 1.00 95.44 96 PHE A CA 1
ATOM 764 C C . PHE A 1 96 ? 3.476 -9.879 -11.035 1.00 95.44 96 PHE A C 1
ATOM 766 O O . PHE A 1 96 ? 2.689 -10.769 -10.723 1.00 95.44 96 PHE A O 1
ATOM 773 N N . GLU A 1 97 ? 3.688 -9.551 -12.314 1.00 96.06 97 GLU A N 1
ATOM 774 C CA . GLU A 1 97 ? 3.001 -10.180 -13.455 1.00 96.06 97 GLU A CA 1
ATOM 775 C C . GLU A 1 97 ? 1.463 -10.103 -13.334 1.00 96.06 97 GLU A C 1
ATOM 777 O O . GLU A 1 97 ? 0.735 -11.020 -13.710 1.00 96.06 97 GLU A O 1
ATOM 782 N N . GLY A 1 98 ? 0.946 -9.032 -12.720 1.00 95.56 98 GLY A N 1
ATOM 783 C CA . GLY A 1 98 ? -0.485 -8.864 -12.448 1.00 95.56 98 GLY A CA 1
ATOM 784 C C . GLY A 1 98 ? -1.026 -9.719 -11.295 1.00 95.56 98 GLY A C 1
ATOM 785 O O . GLY A 1 98 ? -2.209 -9.619 -10.962 1.00 95.56 98 GLY A O 1
ATOM 786 N N . ARG A 1 99 ? -0.186 -10.533 -10.641 1.00 96.50 99 ARG A N 1
ATOM 787 C CA . ARG A 1 99 ? -0.570 -11.283 -9.440 1.00 96.50 99 ARG A CA 1
ATOM 788 C C . ARG A 1 99 ? -0.829 -10.323 -8.283 1.00 96.50 99 ARG A C 1
ATOM 790 O O . ARG A 1 99 ? -0.253 -9.239 -8.189 1.00 96.50 99 ARG A O 1
ATOM 797 N N . ARG A 1 100 ? -1.701 -10.757 -7.376 1.00 96.56 100 ARG A N 1
ATOM 798 C CA . ARG A 1 100 ? -2.019 -10.056 -6.132 1.00 96.56 100 ARG A CA 1
ATOM 799 C C . ARG A 1 100 ? -2.173 -11.047 -4.992 1.00 96.56 100 ARG A C 1
ATOM 801 O O . ARG A 1 100 ? -2.577 -12.187 -5.212 1.00 96.56 100 ARG A O 1
ATOM 808 N N . GLY A 1 101 ? -1.899 -10.606 -3.774 1.00 96.56 101 GLY A N 1
ATOM 809 C CA . GLY A 1 101 ? -2.005 -11.455 -2.592 1.00 96.56 101 GLY A CA 1
ATOM 810 C C . GLY A 1 101 ? -1.762 -10.686 -1.305 1.00 96.56 101 GLY A C 1
ATOM 811 O O . GLY A 1 101 ? -1.717 -9.458 -1.315 1.00 96.56 101 GLY A O 1
ATOM 812 N N . LYS A 1 102 ? -1.609 -11.418 -0.200 1.00 97.56 102 LYS A N 1
ATOM 813 C CA . LYS A 1 102 ? -1.172 -10.878 1.091 1.00 97.56 102 LYS A CA 1
ATOM 814 C C . LYS A 1 102 ? 0.272 -11.285 1.347 1.00 97.56 102 LYS A C 1
ATOM 816 O O . LYS A 1 102 ? 0.650 -12.414 1.052 1.00 97.56 102 LYS A O 1
ATOM 821 N N . THR A 1 103 ? 1.052 -10.372 1.897 1.00 97.81 103 THR A N 1
ATOM 822 C CA . THR A 1 103 ? 2.427 -10.608 2.346 1.00 97.81 103 THR A CA 1
ATOM 823 C C . THR A 1 103 ? 2.701 -9.773 3.597 1.00 97.81 103 THR A C 1
ATOM 825 O O . THR A 1 103 ? 1.806 -9.078 4.079 1.00 97.81 103 THR A O 1
ATOM 828 N N . SER A 1 104 ? 3.906 -9.847 4.145 1.00 98.25 104 SER A N 1
ATOM 829 C CA . SER A 1 104 ? 4.354 -9.039 5.278 1.00 98.25 104 SER A CA 1
ATOM 830 C C . SER A 1 104 ? 5.849 -8.735 5.171 1.00 98.25 104 SER A C 1
ATOM 832 O O . SER A 1 104 ? 6.548 -9.267 4.307 1.00 98.25 104 SER A O 1
ATOM 834 N N . GLY A 1 105 ? 6.346 -7.866 6.050 1.00 97.62 105 GLY A N 1
ATOM 835 C CA . GLY A 1 105 ? 7.761 -7.507 6.095 1.00 97.62 105 GLY A CA 1
ATOM 836 C C . GLY A 1 105 ? 8.150 -6.429 5.084 1.00 97.62 105 GLY A C 1
ATOM 837 O O . GLY A 1 105 ? 7.317 -5.627 4.656 1.00 97.62 105 GLY A O 1
ATOM 838 N N . ARG A 1 106 ? 9.444 -6.379 4.750 1.00 97.56 106 ARG A N 1
ATOM 839 C CA . ARG A 1 106 ? 10.056 -5.274 3.997 1.00 97.56 106 ARG A CA 1
ATOM 840 C C . ARG A 1 106 ? 9.525 -5.147 2.569 1.00 97.56 106 ARG A C 1
ATOM 842 O O . ARG A 1 106 ? 9.381 -6.133 1.853 1.00 97.56 106 ARG A O 1
ATOM 849 N N . ILE A 1 107 ? 9.339 -3.900 2.151 1.00 97.31 107 ILE A N 1
ATOM 850 C CA . ILE A 1 107 ? 9.016 -3.491 0.789 1.00 97.31 107 ILE A CA 1
ATOM 851 C C . ILE A 1 107 ? 10.313 -3.093 0.076 1.00 97.31 107 ILE A C 1
ATOM 853 O O . ILE A 1 107 ? 11.046 -2.207 0.533 1.00 97.31 107 ILE A O 1
ATOM 857 N N . TYR A 1 108 ? 10.567 -3.722 -1.070 1.00 93.00 108 TYR A N 1
ATOM 858 C CA . TYR A 1 108 ? 11.712 -3.456 -1.940 1.00 93.00 108 TYR A CA 1
ATOM 859 C C . TYR A 1 108 ? 11.234 -2.756 -3.218 1.00 93.00 108 TYR A C 1
ATOM 861 O O . TYR A 1 108 ? 10.376 -3.272 -3.937 1.00 93.00 108 TYR A O 1
ATOM 869 N N . LEU A 1 109 ? 11.752 -1.552 -3.468 1.00 90.62 109 LEU A N 1
ATOM 870 C CA . LEU A 1 109 ? 11.328 -0.700 -4.590 1.00 90.62 109 LEU A CA 1
ATOM 871 C C . LEU A 1 109 ? 12.270 -0.805 -5.791 1.00 90.62 109 LEU A C 1
ATOM 873 O O . LEU A 1 109 ? 11.824 -0.731 -6.932 1.00 90.62 109 LEU A O 1
ATOM 877 N N . PHE A 1 110 ? 13.550 -1.059 -5.537 1.00 77.38 110 PHE A N 1
ATOM 878 C CA . PHE A 1 110 ? 14.531 -1.328 -6.581 1.00 77.38 110 PHE A CA 1
ATOM 879 C C . PHE A 1 110 ? 14.584 -2.833 -6.896 1.00 77.38 110 PHE A C 1
ATOM 881 O O . PHE A 1 110 ? 14.260 -3.634 -6.013 1.0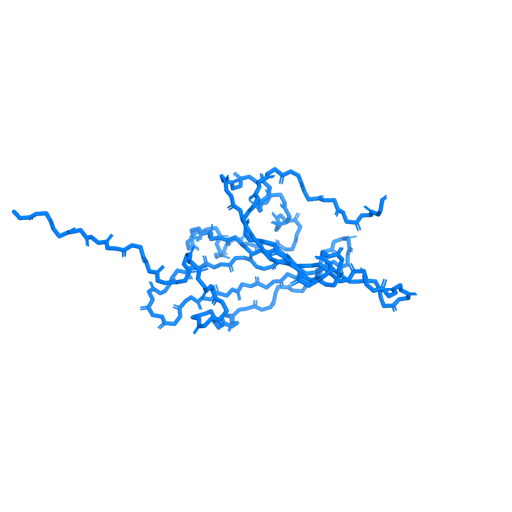0 77.38 110 PHE A O 1
ATOM 888 N N . PRO A 1 111 ? 14.928 -3.212 -8.141 1.00 59.47 111 PRO A N 1
ATOM 889 C CA . PRO A 1 111 ? 15.278 -4.587 -8.492 1.00 59.47 111 PRO A CA 1
ATOM 890 C C . PRO A 1 111 ? 16.429 -5.140 -7.644 1.00 59.47 111 PRO A C 1
ATOM 892 O O . PRO A 1 111 ? 17.321 -4.343 -7.268 1.00 59.47 111 PRO A O 1
#

Radius of gyration: 14.34 Å; chains: 1; bounding box: 41×28×40 Å

Foldseek 3Di:
DDPPPDPPCCVPCVVVFWDWDAWQAAAPLRWTWTWIAGPPPRFIKIKTWDDDPVDPLLTKMKIDTDDPVCVVVDHNHCRQVVQQPDPKIKMATSVVVRDIDIDHHHDDNDD